Protein AF-A0A3D5X962-F1 (afdb_monomer)

pLDDT: mean 80.53, std 12.57, range [47.59, 93.5]

Radius of gyration: 21.47 Å; Cα contacts (8 Å, |Δi|>4): 29; chains: 1; bounding box: 53×32×41 Å

Foldseek 3Di:
DKDAPDDDPDDDDPVCVCVGMDDPDDVVVVVCVPCVVVPPPPPDDPPPPDDDPVRVVVVVVVVVVVVD

Structure (mmCIF, N/CA/C/O backbone):
data_AF-A0A3D5X962-F1
#
_entry.id   AF-A0A3D5X962-F1
#
loop_
_atom_site.group_PDB
_atom_site.id
_atom_site.type_symbol
_atom_site.label_atom_id
_atom_site.label_alt_id
_atom_site.label_comp_id
_atom_site.label_asym_id
_atom_site.label_entity_id
_atom_site.label_seq_id
_atom_site.pdbx_PDB_ins_code
_atom_site.Cartn_x
_atom_site.Cartn_y
_atom_site.Cartn_z
_atom_site.occupancy
_atom_site.B_iso_or_equiv
_atom_site.auth_seq_id
_atom_site.auth_comp_id
_atom_site.auth_asym_id
_atom_site.auth_atom_id
_atom_site.pdbx_PDB_model_num
ATOM 1 N N . SER A 1 1 ? 1.031 4.337 8.171 1.00 83.12 1 SER A N 1
ATOM 2 C CA . SER A 1 1 ? 0.901 3.933 9.585 1.00 83.12 1 SER A CA 1
ATOM 3 C C . SER A 1 1 ? -0.564 3.812 9.964 1.00 83.12 1 SER A C 1
ATOM 5 O O . SER A 1 1 ? -1.394 4.455 9.331 1.00 83.12 1 SER A O 1
ATOM 7 N N . TYR A 1 2 ? -0.893 2.997 10.968 1.00 89.50 2 TYR A N 1
ATOM 8 C CA . TYR A 1 2 ? -2.276 2.741 11.386 1.00 89.50 2 TYR A CA 1
ATOM 9 C C . TYR A 1 2 ? -2.425 2.871 12.898 1.00 89.50 2 TYR A C 1
ATOM 11 O O . TYR A 1 2 ? -1.507 2.513 13.637 1.00 89.50 2 TYR A O 1
ATOM 19 N N . ILE A 1 3 ? -3.588 3.343 13.341 1.00 91.44 3 ILE A N 1
ATOM 20 C CA . ILE A 1 3 ? -3.980 3.371 14.751 1.00 91.44 3 ILE A CA 1
ATOM 21 C C . ILE A 1 3 ? -5.079 2.331 14.959 1.00 91.44 3 ILE A C 1
ATOM 23 O O . ILE A 1 3 ? -6.081 2.318 14.246 1.00 91.44 3 ILE A O 1
ATOM 27 N N . VAL A 1 4 ? -4.890 1.454 15.945 1.00 91.50 4 VAL A N 1
ATOM 28 C CA . VAL A 1 4 ? -5.875 0.433 16.320 1.00 91.50 4 VAL A CA 1
ATOM 29 C C . VAL A 1 4 ? -6.816 1.020 17.371 1.00 91.50 4 VAL A C 1
ATOM 31 O O . VAL A 1 4 ? -6.377 1.365 18.465 1.00 91.50 4 VAL A O 1
ATOM 34 N N . LYS A 1 5 ? -8.108 1.122 17.044 1.00 91.31 5 LYS A N 1
ATOM 35 C CA . LYS A 1 5 ? -9.169 1.597 17.951 1.00 91.31 5 LYS A CA 1
ATOM 36 C C . LYS A 1 5 ? -9.715 0.482 18.839 1.00 91.31 5 LYS A C 1
ATOM 38 O O . LYS A 1 5 ? -10.175 0.742 19.946 1.00 91.31 5 LYS A O 1
ATOM 43 N N . GLY A 1 6 ? -9.645 -0.764 18.378 1.00 91.56 6 GLY A N 1
ATOM 44 C CA . GLY A 1 6 ? -10.077 -1.920 19.152 1.00 91.56 6 GLY A CA 1
ATOM 45 C C . GLY A 1 6 ? -9.814 -3.240 18.441 1.00 91.56 6 GLY A C 1
ATOM 46 O O . GLY A 1 6 ? -9.427 -3.271 17.275 1.00 91.56 6 GLY A O 1
ATOM 47 N N . VAL A 1 7 ? -10.048 -4.343 19.151 1.00 91.06 7 VAL A N 1
ATOM 48 C CA . VAL A 1 7 ? -9.897 -5.699 18.610 1.00 91.06 7 VAL A CA 1
ATOM 49 C C . VAL A 1 7 ? -11.283 -6.314 18.407 1.00 91.06 7 VAL A C 1
ATOM 51 O O . VAL A 1 7 ? -12.058 -6.387 19.366 1.00 91.06 7 VAL A O 1
ATOM 54 N N . PRO A 1 8 ? -11.630 -6.767 17.191 1.00 91.44 8 PRO A N 1
ATOM 55 C CA . PRO A 1 8 ? -12.911 -7.408 16.950 1.00 91.44 8 PRO A CA 1
ATOM 56 C C . PRO A 1 8 ? -12.927 -8.831 17.524 1.00 91.44 8 PRO A C 1
ATOM 58 O O . PRO A 1 8 ? -11.924 -9.543 17.523 1.00 91.44 8 PRO A O 1
ATOM 61 N N . LYS A 1 9 ? -14.100 -9.282 17.978 1.00 92.12 9 LYS A N 1
ATOM 62 C CA . LYS A 1 9 ? -14.298 -10.632 18.539 1.00 92.12 9 LYS A CA 1
ATOM 63 C C . LYS A 1 9 ? -14.137 -11.751 17.495 1.00 92.12 9 LYS A C 1
ATOM 65 O O . LYS A 1 9 ? -13.875 -12.897 17.847 1.00 92.12 9 LYS A O 1
ATOM 70 N N . SER A 1 10 ? -14.318 -11.430 16.217 1.00 92.94 10 SER A N 1
ATOM 71 C CA . SER A 1 10 ? -14.210 -12.349 15.081 1.00 92.94 10 SER A CA 1
ATOM 72 C C . SER A 1 10 ? -13.852 -11.580 13.808 1.00 92.94 10 SER A C 1
ATOM 74 O O . SER A 1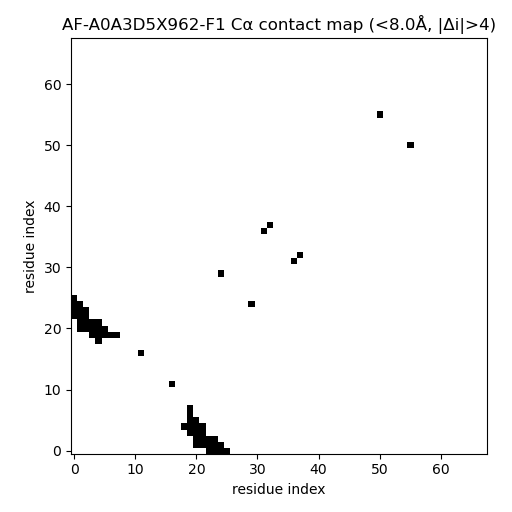 10 ? -13.842 -10.351 13.802 1.00 92.94 10 SER A O 1
ATOM 76 N N . ARG A 1 11 ? -13.593 -12.288 12.700 1.00 92.81 11 ARG A N 1
ATOM 77 C CA . ARG A 1 11 ? -13.390 -11.659 11.386 1.00 92.81 11 ARG A CA 1
ATOM 78 C C . ARG A 1 11 ? -14.608 -10.803 11.012 1.00 92.81 11 ARG A C 1
ATOM 80 O O . ARG A 1 11 ? -15.737 -11.286 11.060 1.00 92.81 11 ARG A O 1
ATOM 87 N N . VAL A 1 12 ? -14.358 -9.560 10.612 1.00 92.69 12 VAL A N 1
ATOM 88 C CA . VAL A 1 12 ? -15.378 -8.591 10.187 1.00 92.69 12 VAL A CA 1
ATOM 89 C C . VAL A 1 12 ? -15.330 -8.361 8.676 1.00 92.69 12 VAL A C 1
ATOM 91 O O . VAL A 1 12 ? -14.325 -8.642 8.020 1.00 92.69 12 VAL A O 1
ATOM 94 N N . GLY A 1 13 ? -16.444 -7.896 8.107 1.00 93.50 13 GLY A N 1
ATOM 95 C CA . GLY A 1 13 ? -16.517 -7.502 6.698 1.00 93.50 13 GLY A CA 1
ATOM 96 C C . GLY A 1 13 ? -15.764 -6.197 6.430 1.00 93.50 13 GLY A C 1
ATOM 97 O O . GLY A 1 13 ? -15.619 -5.376 7.329 1.00 93.50 13 GLY A O 1
ATOM 98 N N . ALA A 1 14 ? -15.330 -5.984 5.183 1.00 93.00 14 ALA A N 1
ATOM 99 C CA . ALA A 1 14 ? -14.463 -4.861 4.802 1.00 93.00 14 ALA A CA 1
ATOM 100 C C . ALA A 1 14 ? -15.012 -3.480 5.206 1.00 93.00 14 ALA A C 1
ATOM 102 O O . ALA A 1 14 ? -14.258 -2.637 5.668 1.00 93.00 14 ALA A O 1
ATOM 103 N N . LYS A 1 15 ? -16.332 -3.275 5.105 1.00 92.94 15 LYS A N 1
ATOM 104 C CA . LYS A 1 15 ? -16.982 -2.002 5.457 1.00 92.94 15 LYS A CA 1
ATOM 105 C C . LYS A 1 15 ? -16.914 -1.661 6.955 1.00 92.94 15 LYS A C 1
ATOM 107 O O . LYS A 1 15 ? -17.030 -0.500 7.305 1.00 92.94 15 LYS A O 1
ATOM 112 N N . LEU A 1 16 ? -16.758 -2.661 7.825 1.00 91.50 16 LEU A N 1
ATOM 113 C CA . LEU A 1 16 ? -16.718 -2.483 9.284 1.00 91.50 16 LEU A CA 1
ATOM 114 C C . LEU A 1 16 ? -15.286 -2.336 9.818 1.00 91.50 16 LEU A C 1
ATOM 116 O O . LEU A 1 16 ? -15.081 -2.253 11.023 1.00 91.50 16 LEU A O 1
ATOM 120 N N . VAL A 1 17 ? -14.274 -2.376 8.946 1.00 90.12 17 VAL A N 1
ATOM 121 C CA . VAL A 1 17 ? -12.867 -2.285 9.366 1.00 90.12 17 VAL A CA 1
ATOM 122 C C . VAL A 1 17 ? -12.545 -0.889 9.900 1.00 90.12 17 VAL A C 1
ATOM 124 O O . VAL A 1 17 ? -11.815 -0.781 10.885 1.00 90.12 17 VAL A O 1
ATOM 127 N N . ASP A 1 18 ? -13.149 0.147 9.316 1.00 90.75 18 ASP A N 1
ATOM 128 C CA . ASP A 1 18 ? -12.930 1.551 9.685 1.00 90.75 18 ASP A CA 1
ATOM 129 C 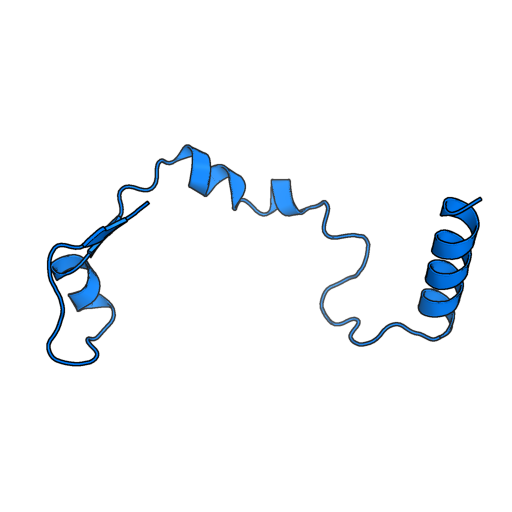C . ASP A 1 18 ? -13.330 1.857 11.144 1.00 90.75 18 ASP A C 1
ATOM 131 O O . ASP A 1 18 ? -12.792 2.775 11.767 1.00 90.75 18 ASP A O 1
ATOM 135 N N . ASP A 1 19 ? -14.216 1.041 11.729 1.00 91.38 19 ASP A N 1
ATOM 136 C CA . ASP A 1 19 ? -14.625 1.155 13.134 1.00 91.38 19 ASP A CA 1
ATOM 137 C C . ASP A 1 19 ? -13.497 0.745 14.101 1.00 91.38 19 ASP A C 1
ATOM 139 O O . ASP A 1 19 ? -13.404 1.247 15.223 1.00 91.38 19 ASP A O 1
ATOM 143 N N . TYR A 1 20 ? -12.620 -0.168 13.675 1.00 92.12 20 TYR A N 1
ATOM 144 C CA . TYR A 1 20 ? -11.562 -0.752 14.508 1.00 92.12 20 TYR A CA 1
ATOM 145 C C . TYR A 1 20 ? -10.169 -0.220 14.184 1.00 92.12 20 TYR A C 1
ATOM 147 O O . TYR A 1 20 ? -9.244 -0.401 14.982 1.00 92.12 20 TYR A O 1
ATOM 155 N N . LEU A 1 21 ? -9.995 0.417 13.030 1.00 92.12 21 LEU A N 1
ATOM 156 C CA . LEU A 1 21 ? -8.693 0.818 12.528 1.00 92.12 21 LEU A CA 1
ATOM 157 C C . LEU A 1 21 ? -8.795 2.135 11.768 1.00 92.12 21 LEU A C 1
ATOM 159 O O . LEU A 1 21 ? -9.629 2.304 10.889 1.00 92.12 21 LEU A O 1
ATOM 163 N N . GLU A 1 22 ? -7.900 3.059 12.098 1.00 92.56 22 GLU A N 1
ATOM 164 C CA . GLU A 1 22 ? -7.775 4.338 11.413 1.00 92.56 22 GLU A CA 1
ATOM 165 C C . GLU A 1 22 ? -6.465 4.396 10.637 1.00 92.56 22 GLU A C 1
ATOM 167 O O . GLU A 1 22 ? -5.385 4.090 11.157 1.00 92.56 22 GLU A O 1
ATOM 172 N N . ASN A 1 23 ? -6.572 4.781 9.369 1.00 91.00 23 ASN A N 1
ATOM 173 C CA . ASN A 1 23 ? -5.431 4.938 8.490 1.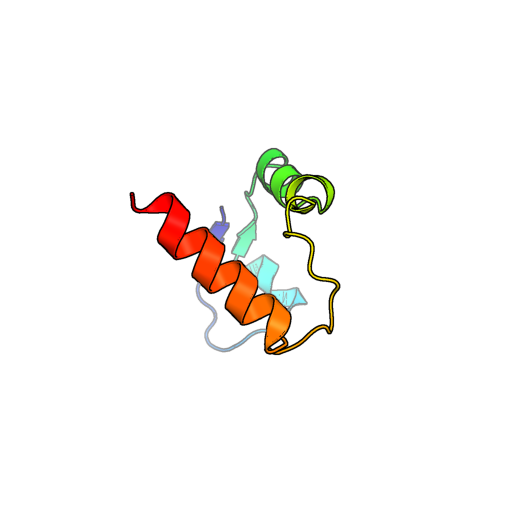00 91.00 23 ASN A CA 1
ATOM 174 C C . ASN A 1 23 ? -4.882 6.363 8.594 1.00 91.00 23 ASN A C 1
ATOM 176 O O . ASN A 1 23 ? -5.516 7.308 8.144 1.00 91.00 23 ASN A O 1
ATOM 180 N N . ILE A 1 24 ? -3.683 6.489 9.160 1.00 92.19 24 ILE A N 1
ATOM 181 C CA . ILE A 1 24 ? -2.954 7.759 9.303 1.00 92.19 24 ILE A CA 1
ATOM 182 C C . ILE A 1 24 ? -1.739 7.814 8.370 1.00 92.19 24 ILE A C 1
ATOM 184 O O . ILE A 1 24 ? -0.768 8.523 8.627 1.00 92.19 24 ILE A O 1
ATOM 188 N N . THR A 1 25 ? -1.711 6.967 7.342 1.00 89.75 25 THR A N 1
ATOM 189 C CA . THR A 1 25 ? -0.599 6.938 6.392 1.00 89.75 25 THR A CA 1
ATOM 190 C C . THR A 1 25 ? -0.552 8.277 5.652 1.00 89.75 25 THR A C 1
ATOM 192 O O . THR A 1 25 ? -1.574 8.673 5.093 1.00 89.75 25 THR A O 1
ATOM 195 N N . PRO A 1 26 ? 0.588 8.989 5.666 1.00 91.06 26 PRO A N 1
ATOM 196 C CA . PRO A 1 26 ? 0.707 10.262 4.970 1.00 91.06 26 PRO A CA 1
ATOM 197 C C . PRO A 1 26 ? 0.698 10.052 3.453 1.00 91.06 26 PRO A C 1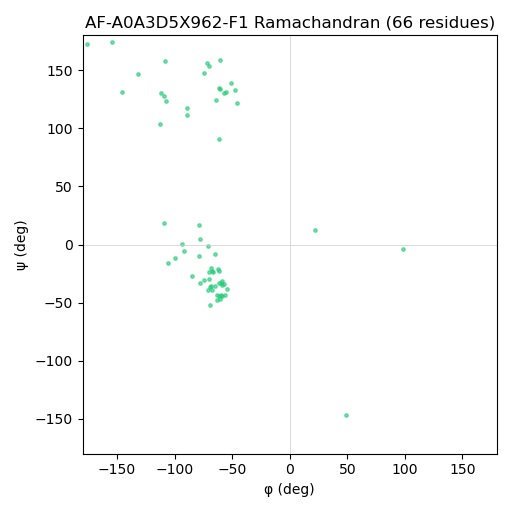
ATOM 199 O O . PRO A 1 26 ? 1.106 9.000 2.956 1.00 91.06 26 PRO A O 1
ATOM 202 N N . GLU A 1 27 ? 0.256 11.074 2.723 1.00 86.12 27 GLU A N 1
ATOM 203 C CA . GLU A 1 27 ? 0.100 11.041 1.263 1.00 86.12 27 GLU A CA 1
ATOM 204 C C . GLU A 1 27 ? 1.415 10.733 0.530 1.00 86.12 27 GLU A C 1
ATOM 206 O O . GLU A 1 27 ? 1.432 9.955 -0.419 1.00 86.12 27 GLU A O 1
ATOM 211 N N . GLU A 1 28 ? 2.538 11.220 1.059 1.00 85.94 28 GLU A N 1
ATOM 212 C CA . GLU A 1 28 ? 3.883 10.968 0.527 1.00 85.94 28 GLU A CA 1
ATOM 213 C C . GLU A 1 28 ? 4.239 9.473 0.433 1.00 85.94 28 GLU A C 1
ATOM 215 O O . GLU A 1 28 ? 4.940 9.053 -0.487 1.00 85.94 28 GLU A O 1
ATOM 220 N N . GLU A 1 29 ? 3.757 8.640 1.362 1.00 84.62 29 GLU A N 1
ATOM 221 C CA . GLU A 1 29 ? 3.983 7.187 1.316 1.00 84.62 29 GLU A CA 1
ATOM 222 C C . GLU A 1 29 ? 3.122 6.517 0.238 1.00 84.62 29 GLU A C 1
ATOM 224 O O . GLU A 1 29 ? 3.547 5.535 -0.373 1.00 84.62 29 GLU A O 1
ATOM 229 N N . TYR A 1 30 ? 1.937 7.063 -0.050 1.00 83.19 30 TYR A N 1
ATOM 230 C CA . TYR A 1 30 ? 1.116 6.596 -1.167 1.00 83.19 30 TYR A CA 1
ATOM 231 C C . TYR A 1 30 ? 1.742 6.948 -2.510 1.00 83.19 30 TYR A C 1
ATOM 233 O O . TYR A 1 30 ? 1.723 6.117 -3.417 1.00 83.19 30 TYR A O 1
ATOM 241 N N . SER A 1 31 ? 2.383 8.112 -2.624 1.00 83.56 31 SER A N 1
ATOM 242 C CA . SER A 1 31 ? 3.124 8.491 -3.832 1.00 83.56 31 SER A CA 1
ATOM 243 C C . SER A 1 31 ? 4.244 7.498 -4.169 1.00 83.56 31 SER A C 1
AT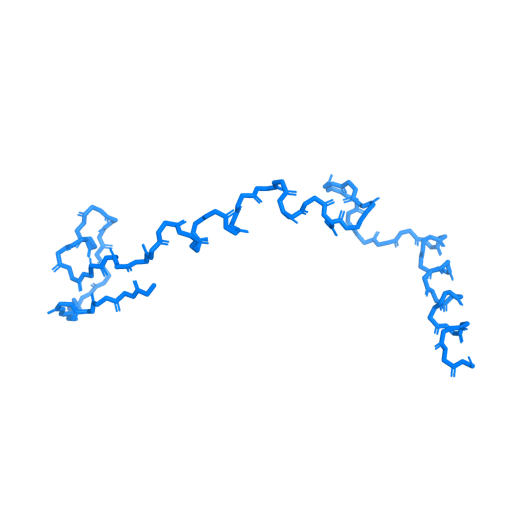OM 245 O O . SER A 1 31 ? 4.518 7.249 -5.339 1.00 83.56 31 SER A O 1
ATOM 247 N N . LYS A 1 32 ? 4.862 6.846 -3.173 1.00 79.88 32 LYS A N 1
ATOM 248 C CA . LYS A 1 32 ? 5.887 5.804 -3.410 1.00 79.88 32 LYS A CA 1
ATOM 249 C C . LYS A 1 32 ? 5.320 4.510 -3.997 1.00 79.88 32 LYS A C 1
ATOM 251 O O . LYS A 1 32 ? 6.061 3.740 -4.608 1.00 79.88 32 LYS A O 1
ATOM 256 N N . LEU A 1 33 ? 4.028 4.245 -3.800 1.00 77.56 33 LEU A N 1
ATOM 257 C CA . LEU A 1 33 ? 3.335 3.099 -4.394 1.00 77.56 33 LEU A CA 1
ATOM 258 C C . LEU A 1 33 ? 2.970 3.342 -5.861 1.00 77.56 33 LEU A C 1
ATOM 260 O O . LEU A 1 33 ? 2.549 2.397 -6.536 1.00 77.56 33 LEU A O 1
ATOM 264 N N . GLU A 1 34 ? 3.123 4.568 -6.370 1.00 78.31 34 GLU A N 1
ATOM 265 C CA . GLU A 1 34 ? 2.814 4.848 -7.762 1.00 78.31 34 GLU A CA 1
ATOM 266 C C . GLU A 1 34 ? 3.689 4.006 -8.705 1.00 78.31 34 GLU A C 1
ATOM 268 O O . GLU A 1 34 ? 4.915 3.920 -8.555 1.00 78.31 34 GLU A O 1
ATOM 273 N N . PRO A 1 35 ? 3.076 3.383 -9.726 1.00 66.62 35 PRO A N 1
ATOM 274 C CA . PRO A 1 35 ? 3.759 2.442 -10.608 1.00 66.62 35 PRO A CA 1
ATOM 275 C C . PRO A 1 35 ? 4.909 3.080 -11.396 1.00 66.62 35 PRO A C 1
ATOM 277 O O . PRO A 1 35 ? 5.810 2.361 -11.823 1.00 66.62 35 PRO A O 1
ATOM 280 N N . GLY A 1 36 ? 4.918 4.410 -11.551 1.00 65.25 36 GLY A N 1
ATOM 281 C CA . GLY A 1 36 ? 6.019 5.149 -12.171 1.00 65.25 36 GLY A CA 1
ATOM 282 C C . GLY A 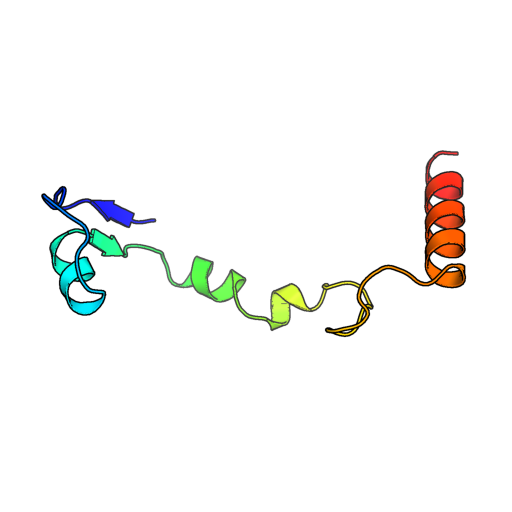1 36 ? 7.349 4.996 -11.425 1.00 65.25 36 GLY A C 1
ATOM 283 O O . GLY A 1 36 ? 8.391 4.899 -12.066 1.00 65.25 36 GLY A O 1
ATOM 284 N N . PHE A 1 37 ? 7.325 4.870 -10.093 1.00 56.19 37 PHE A N 1
ATOM 285 C CA . PHE A 1 37 ? 8.523 4.593 -9.292 1.00 56.19 37 PHE A CA 1
ATOM 286 C C . PHE A 1 37 ? 8.936 3.110 -9.368 1.00 56.19 37 PHE A C 1
ATOM 288 O O . PHE A 1 37 ? 10.120 2.782 -9.414 1.00 56.19 37 PHE A O 1
ATOM 295 N N . MET A 1 38 ? 7.965 2.195 -9.488 1.00 54.00 38 MET A N 1
ATOM 296 C CA . MET A 1 38 ? 8.208 0.758 -9.709 1.00 54.00 38 MET A CA 1
ATOM 297 C C . MET A 1 38 ? 8.569 0.397 -11.162 1.00 54.00 38 MET A C 1
ATOM 299 O O . MET A 1 38 ?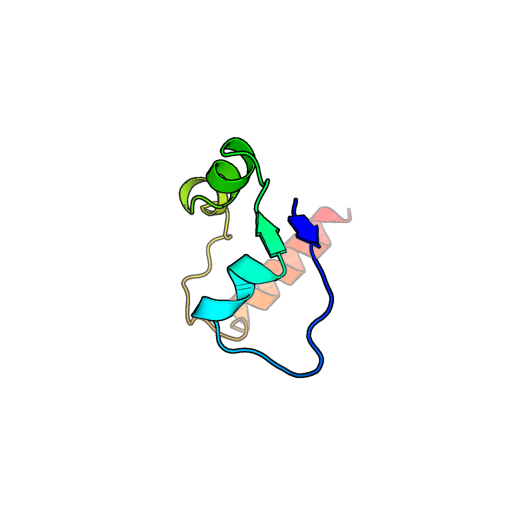 8.717 -0.786 -11.474 1.00 54.00 38 MET A O 1
ATOM 303 N N . ALA A 1 39 ? 8.737 1.372 -12.061 1.00 55.41 39 ALA A N 1
ATOM 304 C CA . ALA A 1 39 ? 9.141 1.137 -13.451 1.00 55.41 39 ALA A CA 1
ATOM 305 C C . ALA A 1 39 ? 10.565 0.555 -13.588 1.00 55.41 39 ALA A C 1
ATOM 307 O O . ALA A 1 39 ? 10.937 0.082 -14.657 1.00 55.41 39 ALA A O 1
ATOM 308 N N . PHE A 1 40 ? 11.330 0.491 -12.493 1.00 53.69 40 PHE A N 1
ATOM 309 C CA . PHE A 1 40 ? 12.546 -0.322 -12.380 1.00 53.69 40 PHE A CA 1
ATOM 310 C C . PHE A 1 40 ? 12.269 -1.819 -12.115 1.00 53.69 40 PHE A C 1
ATOM 312 O O . PHE A 1 40 ? 13.167 -2.557 -11.708 1.00 53.69 40 PHE A O 1
ATOM 319 N N . GLN A 1 41 ? 11.043 -2.309 -12.348 1.00 54.91 41 GLN A N 1
ATOM 320 C CA . GLN A 1 41 ? 10.768 -3.741 -12.503 1.00 54.91 41 GLN A CA 1
ATOM 321 C C . GLN A 1 41 ? 11.555 -4.251 -13.715 1.00 54.91 41 GLN A C 1
ATOM 323 O O . GLN A 1 41 ? 11.102 -4.161 -14.853 1.00 54.91 41 GLN A O 1
ATOM 328 N N . GLY A 1 42 ? 12.777 -4.724 -13.463 1.00 58.94 42 GLY A N 1
ATOM 329 C CA . GLY A 1 42 ? 13.745 -5.092 -14.488 1.00 58.94 42 GLY A CA 1
ATOM 330 C C . GLY A 1 42 ? 13.125 -5.931 -15.596 1.00 58.94 42 GLY A C 1
ATOM 331 O O . GLY A 1 42 ? 12.567 -6.973 -15.286 1.00 58.94 42 GLY A O 1
ATOM 332 N N . TYR A 1 43 ? 13.227 -5.431 -16.836 1.00 62.09 43 TYR A N 1
ATOM 333 C CA . TYR A 1 43 ? 13.054 -6.007 -18.190 1.00 62.09 43 TYR A CA 1
ATOM 334 C C . TYR A 1 43 ? 12.213 -7.284 -18.422 1.00 62.09 43 TYR A C 1
ATOM 336 O O . TYR A 1 43 ? 12.266 -7.870 -19.504 1.00 62.09 43 TYR A O 1
ATOM 344 N N . ARG A 1 44 ? 11.421 -7.754 -17.465 1.00 69.44 44 ARG A N 1
ATOM 345 C CA . ARG A 1 44 ? 10.647 -8.985 -17.549 1.00 69.44 44 ARG A CA 1
ATOM 346 C C . ARG A 1 44 ? 9.178 -8.630 -17.578 1.00 69.44 44 ARG A C 1
ATOM 348 O O . ARG A 1 44 ? 8.555 -8.330 -16.565 1.00 69.44 44 ARG A O 1
ATOM 355 N N . ASN A 1 45 ? 8.631 -8.723 -18.783 1.00 73.19 45 ASN A N 1
ATOM 356 C CA . ASN A 1 45 ? 7.205 -8.627 -19.033 1.00 73.19 45 ASN A CA 1
ATOM 357 C C . ASN A 1 45 ? 6.422 -9.583 -18.118 1.00 73.19 45 ASN A C 1
ATOM 359 O O . ASN A 1 45 ? 6.804 -10.740 -17.893 1.00 73.19 45 ASN A O 1
ATOM 363 N N . ARG A 1 46 ? 5.297 -9.090 -17.597 1.00 61.28 46 ARG A N 1
ATOM 364 C CA . ARG A 1 46 ? 4.365 -9.880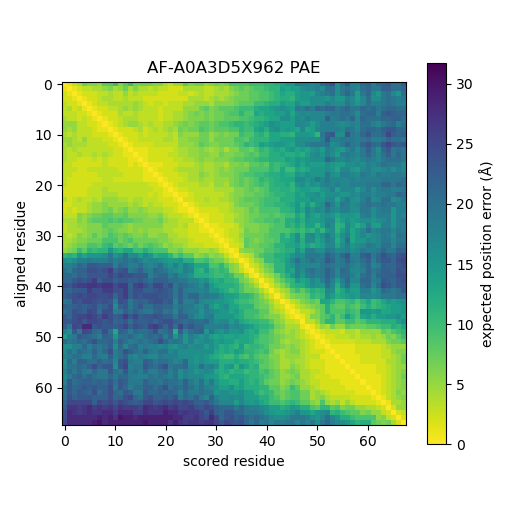 -16.785 1.00 61.28 46 ARG A CA 1
ATOM 365 C C . ARG A 1 46 ? 3.933 -11.127 -17.568 1.00 61.28 46 ARG A C 1
ATOM 367 O O . ARG A 1 46 ? 3.560 -11.025 -18.730 1.00 61.28 46 ARG A O 1
ATOM 374 N N . GLY A 1 47 ? 4.001 -12.298 -16.933 1.00 71.06 47 GLY A N 1
ATOM 375 C CA . GLY A 1 47 ? 3.642 -13.584 -17.552 1.00 71.06 47 GLY A CA 1
ATOM 376 C C . GLY A 1 47 ? 4.814 -14.415 -18.092 1.00 71.06 47 GLY A C 1
ATOM 377 O O . GLY A 1 47 ? 4.601 -15.556 -18.483 1.00 71.06 47 GLY A O 1
ATOM 378 N N . LEU A 1 48 ? 6.058 -13.919 -18.042 1.00 72.00 48 LEU A N 1
ATOM 379 C CA . LEU A 1 48 ? 7.241 -14.665 -18.512 1.00 72.00 48 LEU A CA 1
ATOM 380 C C . LEU A 1 48 ? 7.659 -15.862 -17.632 1.00 72.00 48 LEU A C 1
ATOM 382 O O . LEU A 1 48 ? 8.625 -16.550 -17.960 1.00 72.00 48 LEU A O 1
ATOM 386 N N . GLY A 1 49 ? 6.953 -16.124 -16.524 1.00 77.12 49 GLY A N 1
ATOM 387 C CA . GLY A 1 49 ? 7.151 -17.310 -15.687 1.00 77.12 49 GLY A CA 1
ATOM 388 C C . GLY A 1 49 ? 8.615 -17.581 -15.306 1.00 77.12 49 GLY A C 1
ATOM 389 O O . GLY A 1 49 ? 9.429 -16.669 -15.112 1.00 77.12 49 GLY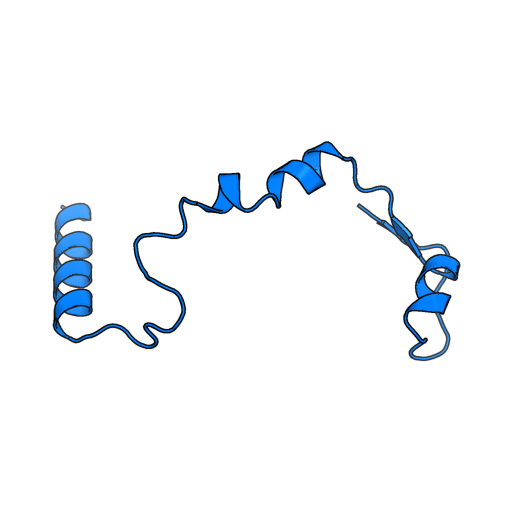 A O 1
ATOM 390 N N . ARG A 1 50 ? 8.965 -18.865 -15.187 1.00 80.75 50 ARG A N 1
ATOM 391 C CA . ARG A 1 50 ? 10.340 -19.311 -14.916 1.00 80.75 50 ARG A CA 1
ATOM 392 C C . ARG A 1 50 ? 11.289 -18.879 -16.055 1.00 80.75 50 ARG A C 1
ATOM 394 O O . ARG A 1 50 ? 10.958 -19.117 -17.212 1.00 80.75 50 ARG A O 1
ATOM 401 N N . PRO A 1 51 ? 12.488 -18.337 -15.753 1.00 82.81 51 PRO A N 1
ATOM 402 C CA . PRO A 1 51 ? 13.516 -18.010 -16.745 1.00 82.81 51 PRO A CA 1
ATOM 403 C C . PRO A 1 51 ? 13.799 -19.104 -17.759 1.00 82.81 51 PRO A C 1
ATOM 405 O O . PRO A 1 51 ? 14.031 -20.270 -17.397 1.00 82.81 51 PRO A O 1
ATOM 408 N N . THR A 1 52 ? 13.850 -18.692 -19.028 1.00 83.44 52 THR A N 1
ATOM 409 C CA . THR A 1 52 ? 14.344 -19.535 -20.113 1.00 83.44 52 THR A CA 1
ATOM 410 C C . THR A 1 52 ? 15.803 -19.916 -19.845 1.00 83.44 52 THR A C 1
ATOM 412 O O . THR A 1 52 ? 16.518 -19.274 -19.073 1.00 83.44 52 THR A O 1
ATOM 415 N N . LYS A 1 53 ? 16.278 -21.005 -20.462 1.00 85.62 53 LYS A N 1
ATOM 416 C CA . LYS A 1 53 ? 17.665 -21.468 -20.275 1.00 85.62 53 LYS A CA 1
ATOM 417 C C . LYS A 1 53 ? 18.691 -20.411 -20.706 1.00 85.62 53 LYS A C 1
ATOM 419 O O . LYS A 1 53 ? 19.751 -20.344 -20.098 1.00 85.62 53 LYS A O 1
ATOM 424 N N . LYS A 1 54 ? 18.371 -19.606 -21.726 1.00 82.56 54 LYS A N 1
ATOM 425 C CA . LYS A 1 54 ? 19.228 -18.521 -22.218 1.00 82.56 54 LYS A CA 1
ATOM 426 C C . LYS A 1 54 ? 19.317 -17.389 -21.195 1.00 82.56 54 LYS A C 1
ATOM 428 O O . LYS A 1 54 ? 20.417 -17.057 -20.789 1.00 82.56 54 LYS A O 1
ATOM 433 N N . GLU A 1 55 ? 18.174 -16.894 -20.718 1.00 81.94 55 GLU A N 1
ATOM 434 C CA . GLU A 1 55 ? 18.120 -15.855 -19.676 1.00 81.94 55 GLU A CA 1
ATOM 435 C C . GLU A 1 55 ? 18.873 -16.270 -18.416 1.00 81.94 55 GLU A C 1
ATOM 437 O O . GLU A 1 55 ? 19.635 -15.483 -17.874 1.00 81.94 55 GLU A O 1
ATOM 442 N N . ARG A 1 56 ? 18.700 -17.520 -17.974 1.00 85.00 56 ARG A N 1
ATOM 443 C CA . ARG A 1 56 ? 19.415 -18.028 -16.802 1.00 85.00 56 ARG A CA 1
ATOM 444 C C . ARG A 1 56 ? 20.928 -18.000 -16.999 1.00 85.00 56 ARG A C 1
ATOM 446 O O . ARG A 1 56 ? 21.610 -17.473 -16.143 1.00 85.00 56 ARG A O 1
ATOM 453 N N . ARG A 1 57 ? 21.429 -18.482 -18.142 1.00 87.31 57 ARG A N 1
ATOM 454 C CA . ARG A 1 57 ? 22.869 -18.456 -18.452 1.00 87.31 57 ARG A CA 1
ATOM 455 C C . ARG A 1 57 ? 23.428 -17.039 -18.474 1.00 87.31 57 ARG A C 1
ATOM 457 O O . ARG A 1 57 ? 24.472 -16.809 -17.896 1.00 87.31 57 ARG A O 1
ATOM 464 N N . THR A 1 58 ? 22.709 -16.094 -19.076 1.00 85.00 58 THR A N 1
ATOM 465 C CA . THR A 1 58 ? 23.131 -14.686 -19.097 1.00 85.00 58 THR A CA 1
ATOM 466 C C . THR A 1 58 ? 23.149 -14.070 -17.694 1.00 85.00 58 THR A C 1
ATOM 468 O O . THR A 1 58 ? 24.021 -13.264 -17.392 1.00 85.00 58 THR A O 1
ATOM 471 N N . LEU A 1 59 ? 22.209 -14.450 -16.822 1.00 81.69 59 LEU A N 1
ATOM 472 C CA . LEU A 1 59 ? 22.199 -14.015 -15.421 1.00 81.69 59 LEU A CA 1
ATOM 473 C C . LEU A 1 59 ? 23.322 -14.658 -14.602 1.00 81.69 59 LEU A C 1
ATOM 475 O O . LEU A 1 59 ? 23.911 -13.981 -13.765 1.00 81.69 59 LEU A O 1
ATOM 479 N N . ASP A 1 60 ? 23.605 -15.938 -14.844 1.00 86.44 60 ASP A N 1
ATOM 480 C CA . ASP A 1 60 ? 24.701 -16.663 -14.204 1.00 86.44 60 ASP A CA 1
ATOM 481 C C . ASP A 1 60 ? 26.050 -16.027 -14.611 1.00 86.44 60 ASP A C 1
ATOM 483 O O . ASP A 1 60 ? 26.827 -15.645 -13.745 1.00 86.44 60 ASP A O 1
ATOM 487 N N . GLU A 1 61 ? 26.263 -15.765 -15.909 1.00 86.19 61 GLU A N 1
ATOM 488 C CA . GLU A 1 61 ? 27.451 -15.069 -16.439 1.00 86.19 61 GLU A CA 1
ATOM 489 C C . GLU A 1 61 ? 27.619 -13.658 -15.853 1.00 86.19 61 GLU A C 1
ATOM 491 O O . GLU A 1 61 ? 28.716 -13.280 -15.445 1.00 86.19 61 GLU A O 1
ATOM 496 N N . PHE A 1 62 ? 26.534 -12.877 -15.771 1.00 81.31 62 PHE A N 1
ATOM 497 C CA . PHE A 1 62 ? 26.571 -11.551 -15.150 1.00 81.31 62 PHE A CA 1
ATOM 498 C C . PHE A 1 62 ? 26.958 -11.629 -13.668 1.00 81.31 62 PHE A C 1
ATOM 500 O O . PHE A 1 62 ? 27.779 -10.839 -13.202 1.00 81.31 62 PHE A O 1
ATOM 507 N N . ARG A 1 63 ? 26.384 -12.584 -12.928 1.00 80.06 63 ARG A N 1
ATOM 508 C CA . ARG A 1 63 ? 26.668 -12.778 -11.503 1.00 80.06 63 ARG A CA 1
ATOM 509 C C . ARG A 1 63 ? 28.125 -13.150 -11.265 1.00 80.06 63 ARG A C 1
ATOM 511 O O . ARG A 1 63 ? 28.723 -12.599 -10.348 1.00 80.06 63 ARG A O 1
ATOM 518 N N . ASP A 1 64 ? 28.670 -14.043 -12.078 1.00 80.75 64 ASP A N 1
ATOM 519 C CA . ASP A 1 64 ? 30.058 -14.480 -11.949 1.00 80.75 64 ASP A CA 1
ATOM 520 C C . ASP A 1 64 ? 31.022 -13.330 -12.295 1.00 80.75 64 ASP A C 1
ATOM 522 O O . ASP A 1 64 ? 31.975 -13.096 -11.563 1.00 80.75 64 ASP A O 1
ATOM 526 N N . SER A 1 65 ? 30.708 -12.516 -13.313 1.00 72.31 65 SER A N 1
ATOM 527 C CA . SER A 1 65 ? 31.525 -11.347 -13.694 1.00 72.31 65 SER A CA 1
ATOM 528 C C . SER A 1 65 ? 31.534 -10.191 -12.684 1.00 72.31 65 SER A C 1
ATOM 530 O O . SER A 1 65 ? 32.413 -9.340 -12.745 1.00 72.31 65 SER A O 1
ATOM 532 N N . ALA A 1 66 ? 30.543 -10.122 -11.790 1.00 59.94 66 ALA A N 1
ATOM 533 C CA . ALA A 1 66 ? 30.415 -9.057 -10.792 1.00 59.94 66 ALA A CA 1
ATOM 534 C C . ALA A 1 66 ? 31.087 -9.398 -9.448 1.00 59.94 66 ALA A C 1
ATOM 536 O O . ALA A 1 66 ? 31.075 -8.571 -8.535 1.00 59.94 66 ALA A O 1
ATOM 537 N N . ILE A 1 67 ? 31.593 -10.627 -9.303 1.00 59.31 67 ILE A N 1
ATOM 538 C CA . ILE A 1 67 ? 32.240 -11.139 -8.087 1.00 59.31 67 ILE A CA 1
ATOM 539 C C . ILE A 1 67 ? 33.781 -11.097 -8.203 1.00 59.31 67 ILE A C 1
ATOM 541 O O . ILE A 1 67 ? 34.449 -11.215 -7.175 1.00 59.31 67 ILE A O 1
ATOM 545 N N . ASP A 1 68 ? 34.324 -10.852 -9.403 1.00 47.59 68 ASP A N 1
ATOM 546 C CA . ASP A 1 68 ? 35.755 -10.616 -9.669 1.00 47.59 68 ASP A CA 1
ATOM 547 C C . ASP A 1 68 ? 36.157 -9.129 -9.582 1.00 47.59 68 ASP A C 1
ATOM 549 O O . ASP A 1 68 ? 35.383 -8.257 -10.049 1.00 47.59 68 ASP A O 1
#

Solvent-accessible surface area (backbone atoms only — not comparable to full-atom values): 4495 Å² total; per-residue (Å²): 88,74,47,78,70,55,83,74,98,60,95,73,59,80,88,59,44,66,77,30,38,44,82,66,53,58,69,74,64,55,60,64,69,37,64,80,73,53,64,75,60,71,95,62,64,90,86,63,76,75,74,51,76,65,58,47,50,55,52,50,52,52,55,59,64,70,75,108

Sequence (68 aa):
SYIVKGVPKSRVGAKLVDDYLENITPEEEYSKLEPGFMAFQGYRNRGLGRPTKKERRTLDEFRDSAID

Mean predicted aligned error: 11.97 Å

Secondary structure (DSSP, 8-state):
-EEE----SS---GGGGGGTEEE---HHHHHHTSTTGGGGS-S--TT--SPPHHHHHHHHHHHHHTT-